Protein AF-X1LSL6-F1 (afdb_monomer)

Radius of gyration: 48.33 Å; Cα contacts (8 Å, |Δi|>4): 139; chains: 1; bounding box: 94×42×133 Å

Nearest PDB structures (foldseek):
  2zqk-assembly1_N  TM=4.247E-01  e=2.777E+00  Escherichia coli O157:H7
  8eay-assembly1_A  TM=2.904E-01  e=9.750E+00  Human metapneumovirus A

Mean predicted aligned error: 18.07 Å

Secondary structure (DSSP, 8-state):
----------TT-TTT------TTEEEEE-TTS-EEEEEEEHHHHHHHHHHHHHS-S-TT-TTT------TTEEEEE-TTS-EEEEEEEHHHHHHHHHHHHHHTT-GGGSSSSS-TTS---SS----EEEEESSSPPPPP-SSS-EEEEE---

Solvent-accessible surface area (backbone atoms only — not comparable to full-atom values): 9951 Å² total; per-residue (Å²): 134,86,80,73,75,77,77,70,89,46,93,83,42,64,85,85,59,76,54,81,68,48,90,61,44,38,74,36,65,46,100,85,66,47,62,38,70,35,97,51,34,47,66,55,53,52,48,50,53,49,50,62,58,63,59,45,96,52,79,72,37,72,90,78,33,87,38,71,62,50,92,70,43,45,75,43,61,45,100,84,68,44,62,25,50,60,83,42,39,57,64,55,56,52,51,52,52,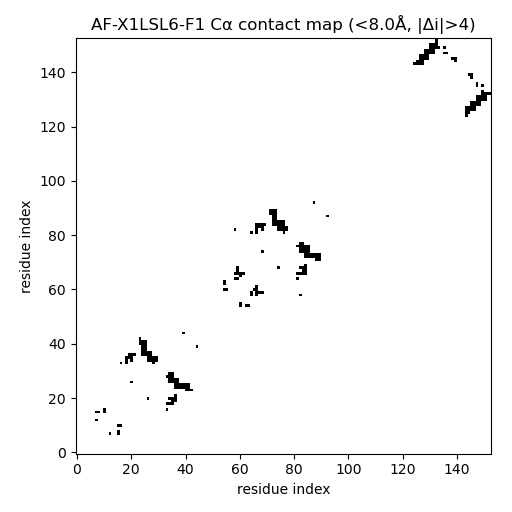52,50,53,61,50,60,77,60,56,48,79,79,63,73,72,71,67,59,80,81,68,63,92,65,94,57,90,80,69,66,52,76,46,79,45,73,71,80,79,74,82,78,68,89,58,97,49,59,71,47,73,51,74,48,80,134

Structure (mmCIF, N/CA/C/O backbone):
data_AF-X1LSL6-F1
#
_entry.id   AF-X1LSL6-F1
#
loop_
_atom_site.group_PDB
_atom_site.id
_atom_site.type_symbol
_atom_site.label_atom_id
_atom_site.label_alt_id
_atom_site.label_comp_id
_atom_site.label_asym_id
_atom_sit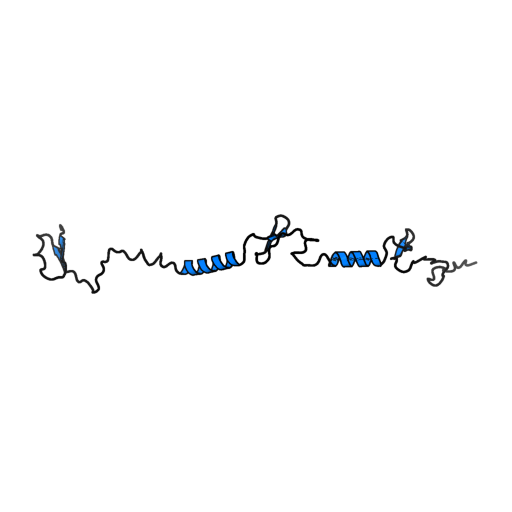e.label_entity_id
_atom_site.label_seq_id
_atom_site.pdbx_PDB_ins_code
_atom_site.Cartn_x
_atom_site.Cartn_y
_atom_site.Cartn_z
_atom_site.occupancy
_atom_site.B_iso_or_equiv
_atom_site.auth_seq_id
_atom_site.auth_comp_id
_atom_site.auth_asym_id
_atom_site.auth_atom_id
_atom_site.pdbx_PDB_model_num
ATOM 1 N N . LEU A 1 1 ? 52.550 36.319 -54.182 1.00 47.53 1 LEU A N 1
ATOM 2 C CA . LEU A 1 1 ? 51.568 35.265 -54.527 1.00 47.53 1 LEU A CA 1
ATOM 3 C C . LEU A 1 1 ? 50.782 34.923 -53.267 1.00 47.53 1 LEU A C 1
ATOM 5 O O . LEU A 1 1 ? 51.277 34.184 -52.427 1.00 47.53 1 LEU A O 1
ATOM 9 N N . GLN A 1 2 ? 49.612 35.541 -53.084 1.00 53.72 2 GLN A N 1
ATOM 10 C CA . GLN A 1 2 ? 48.731 35.250 -51.953 1.00 53.72 2 GLN A CA 1
ATOM 11 C C . GLN A 1 2 ? 48.105 33.874 -52.202 1.00 53.72 2 GLN A C 1
ATOM 13 O O . GLN A 1 2 ? 47.195 33.748 -53.019 1.00 53.72 2 GLN A O 1
ATOM 18 N N . LYS A 1 3 ? 48.620 32.835 -51.540 1.00 57.25 3 LYS A N 1
ATOM 19 C CA . LYS A 1 3 ? 48.007 31.505 -51.540 1.00 57.25 3 LYS A CA 1
ATOM 20 C C . LYS A 1 3 ? 46.731 31.616 -50.698 1.00 57.25 3 LYS A C 1
ATOM 22 O O . LYS A 1 3 ? 46.765 31.454 -49.482 1.00 57.25 3 LYS A O 1
ATOM 27 N N . LYS A 1 4 ? 45.622 32.031 -51.323 1.00 58.66 4 LYS A N 1
ATOM 28 C CA . LYS A 1 4 ? 44.299 31.909 -50.708 1.00 58.66 4 LYS A CA 1
ATOM 29 C C . LYS A 1 4 ? 44.101 30.417 -50.464 1.00 58.66 4 LYS A C 1
ATOM 31 O O . LYS A 1 4 ? 44.090 29.643 -51.412 1.00 58.66 4 LYS A O 1
ATOM 36 N N . HIS A 1 5 ? 44.026 30.018 -49.201 1.00 60.06 5 HIS A N 1
ATOM 37 C CA . HIS A 1 5 ? 43.425 28.738 -48.874 1.00 60.06 5 HIS A CA 1
ATOM 38 C C . HIS A 1 5 ? 41.965 28.868 -49.301 1.00 60.06 5 HIS A C 1
ATOM 40 O O . HIS A 1 5 ? 41.236 29.696 -48.745 1.00 60.06 5 HIS A O 1
ATOM 46 N N . ASP A 1 6 ? 41.567 28.136 -50.340 1.00 58.81 6 ASP A N 1
ATOM 47 C CA . ASP A 1 6 ? 40.156 27.964 -50.647 1.00 58.81 6 ASP A CA 1
ATOM 48 C C . ASP A 1 6 ? 39.531 27.395 -49.377 1.00 58.81 6 ASP A C 1
ATOM 50 O O . ASP A 1 6 ? 39.922 26.330 -48.898 1.00 58.81 6 ASP A O 1
ATOM 54 N N . ARG A 1 7 ? 38.659 28.179 -48.735 1.00 57.16 7 ARG A N 1
ATOM 55 C CA . ARG A 1 7 ? 37.951 27.739 -47.532 1.00 57.16 7 ARG A CA 1
ATOM 56 C C . ARG A 1 7 ? 37.032 26.599 -47.957 1.00 57.16 7 ARG A C 1
ATOM 58 O O . ARG A 1 7 ? 35.906 26.851 -48.367 1.00 57.16 7 ARG A O 1
ATOM 65 N N . GLN A 1 8 ? 37.537 25.374 -47.868 1.00 57.84 8 GLN A N 1
ATOM 66 C CA . GLN A 1 8 ? 36.788 24.148 -48.139 1.00 57.84 8 GLN A CA 1
ATOM 67 C C . GLN A 1 8 ? 35.761 23.842 -47.040 1.00 57.84 8 GLN A C 1
ATOM 69 O O . GLN A 1 8 ? 34.855 23.061 -47.251 1.00 57.84 8 GLN A O 1
ATOM 74 N N . HIS A 1 9 ? 35.781 24.551 -45.907 1.00 53.91 9 HIS A N 1
ATOM 75 C CA . HIS A 1 9 ? 34.784 24.403 -44.837 1.00 53.91 9 HIS A CA 1
ATOM 76 C C . HIS A 1 9 ? 33.403 25.011 -45.173 1.00 53.91 9 HIS A C 1
ATOM 78 O O . HIS A 1 9 ? 32.775 25.648 -44.326 1.00 53.91 9 HIS A O 1
ATOM 84 N N . ALA A 1 10 ? 32.938 24.878 -46.416 1.00 54.41 10 ALA A N 1
ATOM 85 C CA . ALA A 1 10 ? 31.552 25.121 -46.777 1.00 54.41 10 ALA A CA 1
ATOM 86 C C . ALA A 1 10 ? 30.794 23.793 -46.665 1.00 54.41 10 ALA A C 1
ATOM 88 O O . ALA A 1 10 ? 31.093 22.842 -47.378 1.00 54.41 10 ALA A O 1
ATOM 89 N N . ILE A 1 11 ? 29.769 23.759 -45.810 1.00 57.78 11 ILE A N 1
ATOM 90 C CA . ILE A 1 11 ? 28.927 22.580 -45.516 1.00 57.78 11 ILE A CA 1
ATOM 91 C C . ILE A 1 11 ? 28.234 22.023 -46.790 1.00 57.78 11 ILE A C 1
ATOM 93 O O . ILE A 1 11 ? 27.668 20.937 -46.788 1.00 57.78 11 ILE A O 1
ATOM 97 N N . THR A 1 12 ? 28.280 22.757 -47.906 1.00 57.25 12 THR A N 1
ATOM 98 C CA . THR A 1 12 ? 27.765 22.370 -49.227 1.00 57.25 12 THR A CA 1
ATOM 99 C C . THR A 1 12 ? 28.706 21.493 -50.061 1.00 57.25 12 THR A C 1
ATOM 101 O O . THR A 1 12 ? 28.273 20.980 -51.093 1.00 57.25 12 THR A O 1
ATOM 104 N N . ALA A 1 13 ? 29.970 21.301 -49.667 1.00 56.06 13 ALA A N 1
ATOM 105 C CA . ALA A 1 13 ? 30.874 20.388 -50.360 1.00 56.06 13 ALA A CA 1
ATOM 106 C C . ALA A 1 13 ? 30.634 18.942 -49.891 1.00 56.06 13 ALA A C 1
ATOM 108 O O . ALA A 1 13 ? 31.078 18.536 -48.822 1.00 56.06 13 ALA A O 1
ATOM 109 N N . ALA A 1 14 ? 29.967 18.135 -50.723 1.00 54.72 14 ALA A N 1
ATOM 110 C CA . ALA A 1 14 ? 29.717 16.714 -50.442 1.00 54.72 14 ALA A CA 1
ATOM 111 C C . ALA A 1 14 ? 31.005 15.881 -50.237 1.00 54.72 14 ALA A C 1
ATOM 113 O O . ALA A 1 14 ? 30.938 14.783 -49.694 1.00 54.72 14 ALA A O 1
ATOM 114 N N . ALA A 1 15 ? 32.167 16.398 -50.657 1.00 58.31 15 ALA A N 1
ATOM 115 C CA . ALA A 1 15 ? 33.472 15.767 -50.459 1.00 58.31 15 ALA A CA 1
ATOM 116 C C . ALA A 1 15 ? 33.978 15.838 -49.005 1.00 58.31 15 ALA A C 1
ATOM 118 O O . ALA A 1 15 ? 34.693 14.937 -48.580 1.00 58.31 15 ALA A O 1
ATOM 119 N N . ASP A 1 16 ? 33.577 16.860 -48.242 1.00 54.88 16 ASP A N 1
ATOM 120 C CA . ASP A 1 16 ? 34.086 17.105 -46.882 1.00 54.88 16 ASP A CA 1
ATOM 121 C C . ASP A 1 16 ? 33.142 16.562 -45.792 1.00 54.88 16 ASP A C 1
ATOM 123 O O . ASP A 1 16 ? 33.475 16.548 -44.605 1.00 54.88 16 ASP A O 1
ATOM 127 N N . HIS A 1 17 ? 31.968 16.066 -46.198 1.00 54.69 17 HIS A N 1
ATOM 128 C CA . HIS A 1 17 ? 30.948 15.485 -45.328 1.00 54.69 17 HIS A CA 1
ATOM 129 C C . HIS A 1 17 ? 30.317 14.245 -45.977 1.00 54.69 17 HIS A C 1
ATOM 131 O O . HIS A 1 17 ? 29.122 14.216 -46.267 1.00 54.69 17 HIS A O 1
ATOM 137 N N . THR A 1 18 ? 31.107 13.192 -46.204 1.00 59.03 18 THR A N 1
ATOM 138 C CA . THR A 1 18 ? 30.580 11.878 -46.607 1.00 59.03 18 THR A CA 1
ATOM 139 C C . THR A 1 18 ? 30.053 11.125 -45.382 1.00 59.03 18 THR A C 1
ATOM 141 O O . THR A 1 18 ? 30.567 10.063 -45.030 1.00 59.03 18 THR A O 1
ATOM 144 N N . SER A 1 19 ? 29.075 11.684 -44.666 1.00 62.25 19 SER A N 1
ATOM 145 C CA . SER A 1 19 ? 28.428 10.922 -43.599 1.00 62.25 19 SER A CA 1
ATOM 146 C C . SER A 1 19 ? 27.569 9.837 -44.245 1.00 62.25 19 SER A C 1
ATOM 148 O O . SER A 1 19 ? 26.642 10.107 -45.007 1.00 62.25 19 SER A O 1
ATOM 150 N N . THR A 1 20 ? 27.885 8.577 -43.961 1.00 65.44 20 THR A N 1
ATOM 151 C CA . THR A 1 20 ? 27.133 7.405 -44.433 1.00 65.44 20 THR A CA 1
ATOM 152 C C . THR A 1 20 ? 25.860 7.193 -43.618 1.00 65.44 20 THR A C 1
ATOM 154 O O . THR A 1 20 ? 25.494 6.053 -43.369 1.00 65.44 20 THR A O 1
ATOM 157 N N . ALA A 1 21 ? 25.224 8.285 -43.180 1.00 70.75 21 ALA A N 1
ATOM 158 C CA . ALA A 1 21 ? 24.139 8.284 -42.212 1.00 70.75 21 ALA A CA 1
ATOM 159 C C . ALA A 1 21 ? 23.048 7.296 -42.626 1.00 70.75 21 ALA A C 1
ATOM 161 O O . ALA A 1 21 ? 22.304 7.520 -43.589 1.00 70.75 21 ALA A O 1
ATOM 162 N N . THR A 1 22 ? 22.962 6.190 -41.900 1.00 81.94 22 THR A N 1
ATOM 163 C CA . THR A 1 22 ? 22.001 5.145 -42.215 1.00 81.94 22 THR A CA 1
ATOM 164 C C . THR A 1 22 ? 20.639 5.561 -41.671 1.00 81.94 22 THR A C 1
ATOM 166 O O . THR A 1 22 ? 20.489 5.932 -40.506 1.00 81.94 22 THR A O 1
ATOM 169 N N . THR A 1 23 ? 19.597 5.502 -42.505 1.00 81.69 23 THR A N 1
ATOM 170 C CA . THR A 1 23 ? 18.236 5.846 -42.064 1.00 81.69 23 THR A CA 1
ATOM 171 C C . THR A 1 23 ? 17.819 4.964 -40.885 1.00 81.69 23 THR A C 1
ATOM 173 O O . THR A 1 23 ? 17.863 3.740 -40.971 1.00 81.69 23 THR A O 1
ATOM 176 N N . GLY A 1 24 ? 17.390 5.590 -39.785 1.00 81.94 24 GLY A N 1
ATOM 177 C CA . GLY A 1 24 ? 16.990 4.887 -38.564 1.00 81.94 24 GLY A CA 1
ATOM 178 C C . GLY A 1 24 ? 18.138 4.564 -37.604 1.00 81.94 24 GLY A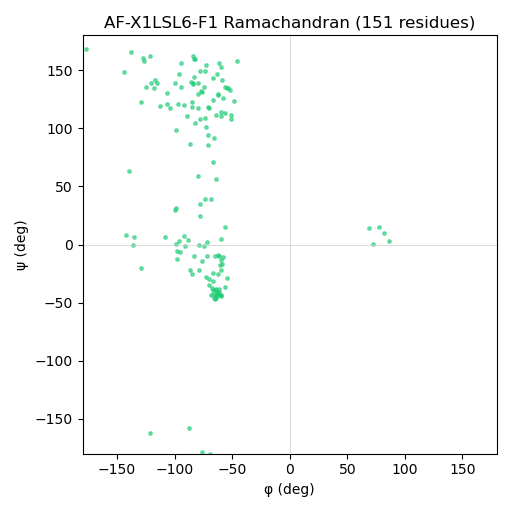 C 1
ATOM 179 O O . GLY A 1 24 ? 17.876 3.951 -36.568 1.00 81.94 24 GLY A O 1
ATOM 180 N N . GLN A 1 25 ? 19.372 4.982 -37.904 1.00 87.62 25 GLN A N 1
ATOM 181 C CA . GLN A 1 25 ? 20.466 5.062 -36.935 1.00 87.62 25 GLN A CA 1
ATOM 182 C C . GLN A 1 25 ? 20.586 6.481 -36.368 1.00 87.62 25 GLN A C 1
ATOM 184 O O . GLN A 1 25 ? 20.291 7.469 -37.043 1.00 87.62 25 GLN A O 1
ATOM 189 N N . ILE A 1 26 ? 20.991 6.577 -35.102 1.00 89.62 26 ILE A N 1
ATOM 190 C CA . ILE A 1 26 ? 21.369 7.852 -34.485 1.00 89.62 26 ILE A CA 1
ATOM 191 C C . ILE A 1 26 ? 22.776 8.203 -34.970 1.00 89.62 26 ILE A C 1
ATOM 193 O O . ILE A 1 26 ? 23.560 7.302 -35.228 1.00 89.62 26 ILE A O 1
ATOM 197 N N . LEU A 1 27 ? 23.120 9.485 -35.092 1.00 87.50 27 LEU A N 1
ATOM 198 C CA . LEU A 1 27 ? 24.480 9.907 -35.438 1.00 87.50 27 LEU A CA 1
ATOM 199 C C . LEU A 1 27 ? 25.229 10.331 -34.172 1.00 87.50 27 LEU A C 1
ATOM 201 O O . LEU A 1 27 ? 24.675 11.022 -33.317 1.00 87.50 27 LEU A O 1
ATOM 205 N N . GLN A 1 28 ? 26.499 9.954 -34.077 1.00 86.88 28 GLN A N 1
ATOM 206 C CA . GLN A 1 28 ? 27.447 10.441 -33.076 1.00 86.88 28 GLN A CA 1
ATOM 207 C C . GLN A 1 28 ? 28.640 11.100 -33.773 1.00 86.88 28 GLN A C 1
ATOM 209 O O . GLN A 1 28 ? 28.866 10.891 -34.961 1.00 86.88 28 GLN A O 1
ATOM 214 N N . ALA A 1 29 ? 29.409 11.905 -33.051 1.00 85.88 29 ALA A N 1
ATOM 215 C CA . ALA A 1 29 ? 30.651 12.451 -33.582 1.00 85.88 29 ALA A CA 1
ATOM 216 C C . ALA A 1 29 ? 31.807 11.459 -33.373 1.00 85.88 29 ALA A C 1
ATOM 218 O O . ALA A 1 29 ? 31.907 10.842 -32.310 1.00 85.88 29 ALA A O 1
ATOM 219 N N . ASP A 1 30 ? 32.689 11.320 -34.361 1.00 82.44 30 ASP A N 1
ATOM 220 C CA . ASP A 1 3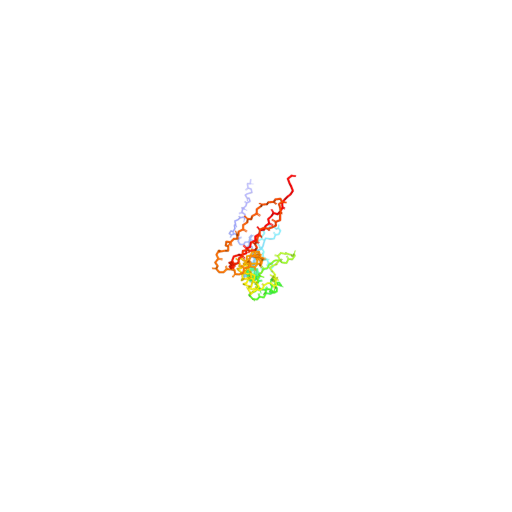0 ? 33.972 10.640 -34.191 1.00 82.44 30 ASP A CA 1
ATOM 221 C C . ASP A 1 30 ? 34.987 11.521 -33.429 1.00 82.44 30 ASP A C 1
ATOM 223 O O . ASP A 1 30 ? 34.691 12.645 -33.014 1.00 82.44 30 ASP A O 1
ATOM 227 N N . THR A 1 31 ? 36.217 11.029 -33.239 1.00 87.75 31 THR A N 1
ATOM 228 C CA . THR A 1 31 ? 37.292 11.769 -32.545 1.00 87.75 31 THR A CA 1
ATOM 229 C C . THR A 1 31 ? 37.651 13.103 -33.212 1.00 87.75 31 THR A C 1
ATOM 231 O O . THR A 1 31 ? 38.180 13.992 -32.549 1.00 87.75 31 THR A O 1
ATOM 234 N N . ASN A 1 32 ? 37.347 13.267 -34.499 1.00 80.06 32 ASN A N 1
ATOM 235 C CA . ASN A 1 32 ? 37.580 14.492 -35.260 1.00 80.06 32 ASN A CA 1
ATOM 236 C C . ASN A 1 32 ? 36.329 15.385 -35.335 1.00 80.06 32 ASN A C 1
ATOM 238 O O . ASN A 1 32 ? 36.363 16.425 -35.992 1.00 80.06 32 ASN A O 1
ATOM 242 N N . GLY A 1 33 ? 35.232 15.006 -34.673 1.00 79.81 33 GLY A N 1
ATOM 243 C CA . GLY A 1 33 ? 33.973 15.743 -34.703 1.00 79.81 33 GLY A CA 1
ATOM 244 C C . GLY A 1 33 ? 33.108 15.461 -35.935 1.00 79.81 33 GLY A C 1
ATOM 245 O O . GLY A 1 33 ? 32.130 16.178 -36.153 1.00 79.81 33 GLY A O 1
ATOM 246 N N . LEU A 1 34 ? 33.449 14.461 -36.755 1.00 76.75 34 LEU A N 1
ATOM 247 C CA . LEU A 1 34 ? 32.694 14.123 -37.961 1.00 76.75 34 LEU A CA 1
ATOM 248 C C . LEU A 1 34 ? 31.505 13.212 -37.625 1.00 76.75 34 LEU A C 1
ATOM 250 O O . LEU A 1 34 ? 31.658 12.297 -36.813 1.00 76.75 34 LEU A O 1
ATOM 254 N N . PRO A 1 35 ? 30.322 13.416 -38.238 1.00 83.06 35 PRO A N 1
ATOM 255 C CA . PRO A 1 35 ? 29.175 12.550 -37.994 1.00 83.06 35 PRO A CA 1
ATOM 256 C C . PRO A 1 35 ? 29.413 11.129 -38.520 1.00 83.06 35 PRO A C 1
ATOM 258 O O . PRO A 1 35 ? 29.653 10.932 -39.712 1.00 83.06 35 PRO A O 1
ATOM 261 N N . ILE A 1 36 ? 29.274 10.148 -37.636 1.00 84.62 36 ILE A N 1
ATOM 262 C CA . ILE A 1 36 ? 29.281 8.709 -37.916 1.00 84.62 36 ILE A CA 1
ATOM 263 C C . ILE A 1 36 ? 28.014 8.072 -37.333 1.00 84.62 36 ILE A C 1
ATOM 265 O O . ILE A 1 36 ? 27.416 8.621 -36.405 1.00 84.62 36 ILE A O 1
ATOM 269 N N . ASP A 1 37 ? 27.601 6.913 -37.845 1.00 87.69 37 ASP A N 1
ATOM 270 C CA . ASP A 1 37 ? 26.487 6.170 -37.250 1.00 87.69 37 ASP A CA 1
ATOM 271 C C . ASP A 1 37 ? 26.843 5.758 -35.811 1.00 87.69 37 ASP A C 1
ATOM 273 O O . ASP A 1 37 ? 27.904 5.193 -35.528 1.00 87.69 37 ASP A O 1
ATOM 277 N N . ALA A 1 38 ? 25.953 6.072 -34.878 1.00 86.06 38 ALA A N 1
ATOM 278 C CA . ALA A 1 38 ? 26.002 5.580 -33.518 1.00 86.06 38 ALA A CA 1
ATOM 279 C C . ALA A 1 38 ? 25.600 4.105 -33.489 1.00 86.06 38 ALA A C 1
ATOM 281 O O . ALA A 1 38 ? 24.821 3.616 -34.309 1.00 86.06 38 ALA A O 1
ATOM 282 N N . THR A 1 39 ? 26.078 3.393 -32.474 1.00 87.69 39 THR A N 1
ATOM 283 C 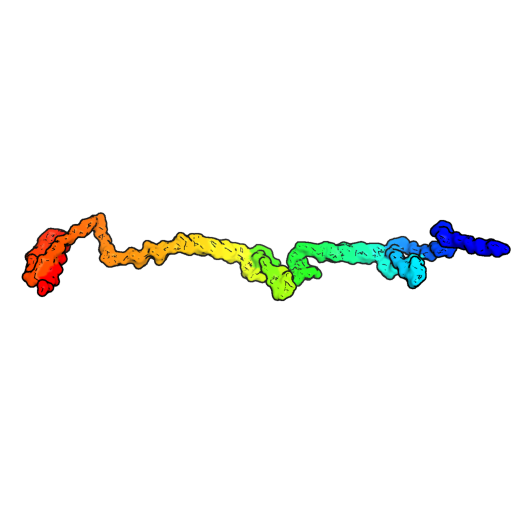CA . THR A 1 39 ? 25.762 1.971 -32.291 1.00 87.69 39 THR A CA 1
ATOM 284 C C . THR A 1 39 ? 24.263 1.724 -32.066 1.00 87.69 39 THR A C 1
ATOM 286 O O . THR A 1 39 ? 23.767 0.634 -32.345 1.00 87.69 39 THR A O 1
ATOM 289 N N . ASN A 1 40 ? 23.526 2.716 -31.552 1.00 89.12 40 ASN A N 1
ATOM 290 C CA . ASN A 1 40 ? 22.095 2.600 -31.290 1.00 89.12 40 ASN A CA 1
ATOM 291 C C . ASN A 1 40 ? 21.239 3.119 -32.458 1.00 89.12 40 ASN A C 1
ATOM 293 O O . ASN A 1 40 ? 21.448 4.204 -32.995 1.00 89.12 40 ASN A O 1
ATOM 297 N N . THR A 1 41 ? 20.204 2.354 -32.791 1.00 90.44 41 THR A N 1
ATOM 298 C CA . THR A 1 41 ? 19.141 2.722 -33.733 1.00 90.44 41 THR A CA 1
ATOM 299 C C . THR A 1 41 ? 18.063 3.577 -33.064 1.00 90.44 41 THR A C 1
ATOM 301 O O . THR A 1 41 ? 17.861 3.520 -31.847 1.00 90.44 41 THR A O 1
ATOM 304 N N . ASN A 1 42 ? 17.284 4.305 -33.865 1.00 86.88 42 ASN A N 1
ATOM 305 C CA . ASN A 1 42 ? 16.111 5.056 -33.415 1.00 86.88 42 ASN A CA 1
ATOM 306 C C . ASN A 1 42 ? 15.103 4.147 -32.703 1.00 86.88 42 ASN A C 1
ATOM 308 O O . ASN A 1 42 ? 14.499 4.555 -31.716 1.00 86.88 42 ASN A O 1
ATOM 312 N N . ALA A 1 43 ? 14.947 2.905 -33.172 1.00 89.94 43 ALA A N 1
ATOM 313 C CA . ALA A 1 43 ? 14.065 1.922 -32.551 1.00 89.94 43 ALA A CA 1
ATOM 314 C C . ALA A 1 43 ? 14.560 1.505 -31.159 1.00 89.94 43 ALA A C 1
ATOM 316 O O . ALA A 1 43 ? 13.756 1.377 -30.241 1.00 89.94 43 ALA A O 1
ATOM 317 N N . GLN A 1 44 ? 15.874 1.348 -30.972 1.00 92.94 44 GLN A N 1
ATOM 318 C CA . GLN A 1 44 ? 16.454 1.038 -29.662 1.00 92.94 44 GLN A CA 1
ATOM 319 C C . GLN A 1 44 ? 16.318 2.209 -28.688 1.00 92.94 44 GLN A C 1
ATOM 321 O O . GLN A 1 44 ? 15.932 1.992 -27.544 1.00 92.94 44 GLN A O 1
ATOM 326 N N . VAL A 1 45 ? 16.577 3.444 -29.133 1.00 90.75 45 VAL A N 1
ATOM 327 C CA . VAL A 1 45 ? 16.401 4.637 -28.285 1.00 90.75 45 VAL A CA 1
ATOM 328 C C . VAL A 1 45 ? 14.927 4.847 -27.946 1.00 90.75 45 VAL A C 1
ATOM 330 O O . VAL A 1 45 ? 14.588 5.024 -26.779 1.00 90.75 45 VAL A O 1
ATOM 333 N N . SER A 1 46 ? 14.035 4.752 -28.935 1.00 89.25 46 SER A N 1
ATOM 334 C CA . SER A 1 46 ? 12.589 4.842 -28.713 1.00 89.25 46 SER A CA 1
ATOM 335 C C . SER A 1 46 ? 12.105 3.742 -27.771 1.00 89.25 46 SER A C 1
ATOM 337 O O . SER A 1 46 ? 11.352 4.027 -26.849 1.00 89.25 46 SER A O 1
ATOM 339 N N . GLY A 1 47 ? 12.565 2.503 -27.957 1.00 90.06 47 GLY A N 1
ATOM 340 C CA . GLY A 1 47 ? 12.239 1.380 -27.083 1.00 90.06 47 GLY A CA 1
ATOM 341 C C . GLY A 1 47 ? 12.744 1.583 -25.656 1.00 90.06 47 GLY A C 1
ATOM 342 O O . GLY A 1 47 ? 12.008 1.308 -24.716 1.00 90.06 47 GLY A O 1
ATOM 343 N N . ALA A 1 48 ? 13.951 2.124 -25.477 1.00 87.94 48 ALA A N 1
ATOM 344 C CA . ALA A 1 48 ? 14.512 2.425 -24.161 1.00 87.94 48 ALA A CA 1
ATOM 345 C C . ALA A 1 48 ? 13.740 3.539 -23.437 1.00 87.94 48 ALA A C 1
ATOM 347 O O . ALA A 1 48 ? 13.443 3.402 -22.252 1.00 87.94 48 ALA A O 1
ATOM 348 N N . VAL A 1 49 ? 13.365 4.612 -24.141 1.00 89.00 49 VAL A N 1
ATOM 349 C CA . VAL A 1 49 ? 12.540 5.696 -23.579 1.00 89.00 49 VAL A CA 1
ATOM 350 C C . VAL A 1 49 ? 11.154 5.177 -23.213 1.00 89.00 49 VAL A C 1
ATOM 352 O O . VAL A 1 49 ? 10.684 5.404 -22.100 1.00 89.00 49 VAL A O 1
ATOM 355 N N . THR A 1 50 ? 10.514 4.424 -24.111 1.00 85.62 50 THR A N 1
ATOM 356 C CA . THR A 1 50 ? 9.227 3.789 -23.826 1.00 85.62 50 THR A CA 1
ATOM 357 C C . THR A 1 50 ? 9.335 2.833 -22.645 1.00 85.62 50 THR A C 1
ATOM 359 O O . THR A 1 50 ? 8.481 2.898 -21.777 1.00 85.62 50 THR A O 1
ATOM 362 N N . ALA A 1 51 ? 10.381 2.010 -22.546 1.00 81.06 51 ALA A N 1
ATOM 363 C CA . ALA A 1 51 ? 10.600 1.118 -21.407 1.00 81.06 51 ALA A CA 1
ATOM 364 C C . ALA A 1 51 ? 10.838 1.889 -20.098 1.00 81.06 51 ALA A C 1
ATOM 366 O O . ALA A 1 51 ? 10.326 1.500 -19.053 1.00 81.06 51 ALA A O 1
ATOM 367 N N . SER A 1 52 ? 11.562 3.011 -20.149 1.00 77.88 52 SER A N 1
ATOM 368 C CA . SER A 1 52 ? 11.785 3.873 -18.985 1.00 77.88 52 SER A CA 1
ATOM 369 C C . SER A 1 52 ? 10.507 4.557 -18.501 1.00 77.88 52 SER A C 1
ATOM 371 O O . SER A 1 52 ? 10.388 4.798 -17.306 1.00 77.88 52 SER A O 1
ATOM 373 N N . HIS A 1 53 ? 9.570 4.873 -19.398 1.00 70.44 53 HIS A N 1
ATOM 374 C CA . HIS A 1 53 ? 8.246 5.387 -19.033 1.00 70.44 53 HIS A CA 1
ATOM 375 C C . HIS A 1 53 ? 7.227 4.274 -18.748 1.00 70.44 53 HIS A C 1
ATOM 377 O O . HIS A 1 53 ? 6.229 4.532 -18.087 1.00 70.44 53 HIS A O 1
ATOM 383 N N . ALA A 1 54 ? 7.460 3.059 -19.258 1.00 63.97 54 ALA A N 1
ATOM 384 C CA . ALA A 1 54 ? 6.683 1.851 -18.983 1.00 63.97 54 ALA A CA 1
ATOM 385 C C . ALA A 1 54 ? 6.998 1.245 -17.610 1.00 63.97 54 ALA A C 1
ATOM 387 O O . ALA A 1 54 ? 6.192 0.455 -17.128 1.00 63.97 54 ALA A O 1
ATOM 388 N N . LYS A 1 55 ? 8.093 1.672 -16.956 1.00 61.25 55 LYS A N 1
ATOM 389 C CA . LYS A 1 55 ? 8.223 1.684 -15.486 1.00 61.25 55 LYS A CA 1
ATOM 390 C C . LYS A 1 55 ? 7.196 2.648 -14.876 1.00 61.25 55 LYS A C 1
ATOM 392 O O . LYS A 1 55 ? 7.524 3.707 -14.338 1.00 61.25 55 LYS A O 1
ATOM 397 N N . GLN A 1 56 ? 5.943 2.373 -15.209 1.00 56.94 56 GLN A N 1
ATOM 398 C CA . GLN A 1 56 ? 4.792 3.217 -15.008 1.00 56.94 56 GLN A CA 1
ATOM 399 C C . GLN A 1 56 ? 4.615 3.416 -13.516 1.00 56.94 56 GLN A C 1
ATOM 401 O O . GLN A 1 56 ? 4.843 2.517 -12.724 1.00 56.94 56 GLN A O 1
ATOM 406 N N . HIS A 1 57 ? 4.132 4.599 -13.162 1.00 56.59 57 HIS A N 1
ATOM 407 C CA . HIS A 1 57 ? 3.775 5.062 -11.820 1.00 56.59 57 HIS A CA 1
ATOM 408 C C . HIS A 1 57 ? 2.749 4.190 -11.055 1.00 56.59 57 HIS A C 1
ATOM 410 O O . HIS A 1 57 ? 2.133 4.660 -10.100 1.00 56.59 57 HIS A O 1
ATOM 416 N N . ALA A 1 58 ? 2.501 2.964 -11.502 1.00 59.03 58 ALA A N 1
ATOM 417 C CA . ALA A 1 58 ? 1.664 1.984 -10.854 1.00 59.03 58 ALA A CA 1
ATOM 418 C C . ALA A 1 58 ? 2.461 1.364 -9.696 1.00 59.03 58 ALA A C 1
ATOM 420 O O . ALA A 1 58 ? 3.410 0.612 -9.905 1.00 59.03 58 ALA A O 1
ATOM 421 N N . LEU A 1 59 ? 2.081 1.712 -8.463 1.00 64.56 59 LEU A N 1
ATOM 422 C CA . LEU A 1 59 ? 2.718 1.228 -7.227 1.00 64.56 59 LEU A CA 1
ATOM 423 C C . LEU A 1 59 ? 2.666 -0.313 -7.082 1.00 64.56 59 LEU A C 1
ATOM 425 O O . LEU A 1 59 ? 3.365 -0.866 -6.234 1.00 64.56 59 LEU A O 1
ATOM 429 N N . ASP A 1 60 ? 1.853 -0.983 -7.904 1.00 59.12 60 ASP A N 1
ATOM 430 C CA . ASP A 1 60 ? 1.592 -2.425 -7.951 1.00 59.12 60 ASP A CA 1
ATOM 431 C C . ASP A 1 60 ? 2.206 -3.139 -9.176 1.00 59.12 60 ASP A C 1
ATOM 433 O O . ASP A 1 60 ? 1.955 -4.327 -9.398 1.00 59.12 60 ASP A O 1
ATOM 437 N N . SER A 1 61 ? 3.012 -2.455 -9.997 1.00 66.25 61 SER A N 1
ATOM 438 C CA . SER A 1 61 ? 3.667 -3.103 -11.135 1.00 66.25 61 SER A CA 1
ATOM 439 C C . SER A 1 61 ? 4.810 -4.013 -10.662 1.00 66.25 61 SER A C 1
ATOM 441 O O . SER A 1 61 ? 5.895 -3.573 -10.293 1.00 66.25 61 SER A O 1
ATOM 443 N N . ALA A 1 62 ? 4.598 -5.328 -10.765 1.00 63.09 62 ALA A N 1
ATOM 444 C CA . ALA A 1 62 ? 5.593 -6.347 -10.412 1.00 63.09 62 ALA A CA 1
ATOM 445 C C . ALA A 1 62 ? 6.892 -6.291 -11.253 1.00 63.09 62 ALA A C 1
ATOM 447 O O . ALA A 1 62 ? 7.850 -7.009 -10.963 1.00 63.09 62 ALA A O 1
ATOM 448 N N . ALA A 1 63 ? 6.922 -5.490 -12.327 1.00 68.00 63 ALA A N 1
ATOM 449 C CA . ALA A 1 63 ? 8.069 -5.360 -13.224 1.00 68.00 63 ALA A CA 1
ATOM 450 C C . ALA A 1 63 ? 9.122 -4.346 -12.736 1.00 68.00 63 ALA A C 1
ATOM 452 O O . ALA A 1 63 ? 10.292 -4.457 -13.106 1.00 68.00 63 ALA A O 1
ATOM 453 N N . ASP A 1 64 ? 8.727 -3.358 -11.935 1.00 59.25 64 ASP A N 1
ATOM 454 C CA . ASP A 1 64 ? 9.579 -2.257 -11.468 1.00 59.25 64 ASP A CA 1
ATOM 455 C C . ASP A 1 64 ? 9.540 -2.048 -9.949 1.00 59.25 64 ASP A C 1
ATOM 457 O O . ASP A 1 64 ? 10.511 -1.525 -9.396 1.00 59.25 64 ASP A O 1
ATOM 461 N N . HIS A 1 65 ? 8.506 -2.548 -9.270 1.00 62.06 65 HIS A N 1
ATOM 462 C CA . HIS A 1 65 ? 8.429 -2.629 -7.818 1.00 62.06 65 HIS A CA 1
ATOM 463 C C . HIS A 1 65 ? 8.038 -4.051 -7.405 1.00 62.06 65 HIS A C 1
ATOM 465 O O . HIS A 1 65 ? 6.993 -4.565 -7.782 1.00 62.06 65 HIS A O 1
ATOM 471 N N . THR A 1 66 ? 8.856 -4.715 -6.586 1.00 63.00 66 THR A N 1
ATOM 472 C CA . THR A 1 66 ? 8.504 -6.027 -6.009 1.00 63.00 66 THR A CA 1
ATOM 473 C C . THR A 1 66 ? 7.529 -5.895 -4.834 1.00 63.00 66 THR A C 1
ATOM 475 O O . THR A 1 66 ? 7.548 -6.744 -3.944 1.00 63.00 66 THR A O 1
ATOM 478 N N . SER A 1 67 ? 6.746 -4.810 -4.769 1.00 64.25 67 SER A N 1
ATOM 479 C CA . SER A 1 67 ? 5.867 -4.557 -3.630 1.00 64.25 67 SER A CA 1
ATOM 480 C C . SER A 1 67 ? 4.761 -5.607 -3.582 1.00 64.25 67 SER A C 1
ATOM 482 O O . SER A 1 67 ? 4.252 -6.070 -4.605 1.00 64.25 67 SER A O 1
ATOM 484 N N . THR A 1 68 ? 4.398 -6.005 -2.371 1.00 72.88 68 THR A N 1
ATOM 485 C CA . THR A 1 68 ? 3.354 -6.999 -2.109 1.00 72.88 68 THR A CA 1
ATOM 486 C C . THR A 1 68 ? 2.031 -6.346 -1.718 1.00 72.88 68 THR A C 1
ATOM 488 O O . THR A 1 68 ? 1.263 -6.931 -0.960 1.00 72.88 68 THR A O 1
ATOM 491 N N . VAL A 1 69 ? 1.760 -5.133 -2.218 1.00 78.62 69 VAL A N 1
ATOM 492 C CA . VAL A 1 69 ? 0.587 -4.340 -1.826 1.00 78.62 69 VAL A CA 1
ATOM 493 C C . VAL A 1 69 ? -0.700 -5.101 -2.144 1.00 78.62 69 VAL A C 1
ATOM 495 O O . VAL A 1 69 ? -1.078 -5.280 -3.305 1.00 78.62 69 VAL A O 1
ATOM 498 N N . THR A 1 70 ? -1.401 -5.539 -1.101 1.00 82.38 70 THR A N 1
ATOM 499 C CA . THR A 1 70 ? -2.697 -6.200 -1.241 1.00 82.38 70 THR A CA 1
ATOM 500 C C . THR A 1 70 ? -3.786 -5.155 -1.465 1.00 82.38 70 THR A C 1
ATOM 502 O O . THR A 1 70 ? -3.830 -4.109 -0.813 1.00 82.38 70 THR A O 1
ATOM 505 N N . GLN A 1 71 ? -4.722 -5.445 -2.370 1.00 83.06 71 GLN A N 1
ATOM 506 C CA . GLN A 1 71 ? -5.883 -4.585 -2.592 1.00 83.06 71 GLN A CA 1
ATOM 507 C C . GLN A 1 71 ? -6.660 -4.370 -1.277 1.00 83.06 71 GLN A C 1
ATOM 509 O O . GLN A 1 71 ? -6.928 -5.323 -0.548 1.00 83.06 71 GLN A O 1
ATOM 514 N N . ASN A 1 72 ? -7.055 -3.123 -1.005 1.00 85.25 72 ASN A N 1
ATOM 515 C CA . ASN A 1 72 ? -7.763 -2.680 0.207 1.00 85.25 72 ASN A CA 1
ATOM 516 C C . ASN A 1 72 ? -6.951 -2.707 1.517 1.00 85.25 72 ASN A C 1
ATOM 518 O O . ASN A 1 72 ? -7.536 -2.530 2.595 1.00 85.25 72 ASN A O 1
ATOM 522 N N . ASN A 1 73 ? -5.630 -2.846 1.436 1.00 89.19 73 ASN A N 1
ATOM 523 C CA . ASN A 1 73 ? -4.744 -2.557 2.556 1.00 89.19 73 ASN A CA 1
ATOM 524 C C . ASN A 1 73 ? -4.206 -1.127 2.478 1.00 89.19 73 ASN A C 1
ATOM 526 O O . ASN A 1 73 ? -4.185 -0.497 1.417 1.00 89.19 73 ASN A O 1
ATOM 530 N N . LEU A 1 74 ? -3.817 -0.583 3.629 1.00 88.06 74 LEU A N 1
ATOM 531 C CA . LEU A 1 74 ? -3.100 0.681 3.692 1.00 88.06 74 LEU A CA 1
ATOM 532 C C . LEU A 1 74 ? -1.655 0.438 3.243 1.00 88.06 74 LEU A C 1
ATOM 534 O O . LEU A 1 74 ? -1.022 -0.522 3.680 1.00 88.06 74 LEU A O 1
ATOM 538 N N . MET A 1 75 ? -1.137 1.323 2.395 1.00 89.06 75 MET A N 1
ATOM 539 C CA . MET A 1 75 ? 0.262 1.287 1.970 1.00 89.06 75 MET A CA 1
ATOM 540 C C . MET A 1 75 ? 1.146 2.005 2.992 1.00 89.06 75 MET A C 1
ATOM 542 O O . MET A 1 75 ? 0.789 3.094 3.454 1.00 89.06 75 MET A O 1
ATOM 546 N N . ASP A 1 76 ? 2.301 1.427 3.296 1.00 88.06 76 ASP A N 1
ATOM 547 C CA . ASP A 1 76 ? 3.415 2.094 3.965 1.00 88.06 76 ASP A CA 1
ATOM 548 C C . ASP A 1 76 ? 4.681 2.035 3.091 1.00 88.06 76 ASP A C 1
ATOM 550 O O . ASP A 1 76 ? 4.586 1.897 1.869 1.00 88.06 76 ASP A O 1
ATOM 554 N N . ALA A 1 77 ? 5.851 2.260 3.690 1.00 87.25 77 ALA A N 1
ATOM 555 C CA . ALA A 1 77 ? 7.128 2.131 3.007 1.00 87.25 77 ALA A CA 1
ATOM 556 C C . ALA A 1 77 ? 8.040 1.164 3.770 1.00 87.25 77 ALA A C 1
ATOM 558 O O . ALA A 1 77 ? 8.170 1.276 4.992 1.00 87.25 77 ALA A O 1
ATOM 559 N N . ASP A 1 78 ? 8.705 0.265 3.043 1.00 83.44 78 ASP A N 1
ATOM 560 C CA . ASP A 1 78 ? 9.669 -0.680 3.599 1.00 83.44 78 ASP A CA 1
ATOM 561 C C . ASP A 1 78 ? 10.952 0.020 4.093 1.00 83.44 78 ASP A C 1
ATOM 563 O O . ASP A 1 78 ? 11.143 1.236 3.979 1.00 83.44 78 ASP A O 1
ATOM 567 N N . ALA A 1 79 ? 11.898 -0.765 4.617 1.00 85.62 79 ALA A N 1
ATOM 568 C CA . ALA A 1 79 ? 13.187 -0.251 5.090 1.00 85.62 79 ALA A CA 1
ATOM 569 C C . ALA A 1 79 ? 14.031 0.443 3.997 1.00 85.62 79 ALA A C 1
ATOM 571 O O . ALA A 1 79 ? 14.954 1.192 4.322 1.00 85.62 79 ALA A O 1
ATOM 572 N N . ASN A 1 80 ? 13.729 0.205 2.719 1.00 81.19 80 ASN A N 1
ATOM 573 C CA . ASN A 1 80 ? 14.389 0.812 1.567 1.00 81.19 80 ASN A CA 1
ATOM 574 C C . ASN A 1 80 ? 13.593 2.000 0.993 1.00 81.19 80 ASN A C 1
ATOM 576 O O . ASN A 1 80 ? 14.035 2.610 0.018 1.00 81.19 80 ASN A O 1
ATOM 580 N N . GLY A 1 81 ? 12.445 2.344 1.587 1.00 79.75 81 GLY A N 1
ATOM 581 C CA . GLY A 1 81 ? 11.559 3.409 1.127 1.00 79.75 81 GLY A CA 1
ATOM 582 C C . GLY A 1 81 ? 10.690 3.030 -0.075 1.00 79.75 81 GLY A C 1
ATOM 583 O O . GLY A 1 81 ? 10.157 3.925 -0.733 1.00 79.75 81 GLY A O 1
ATOM 584 N N . LEU A 1 82 ? 10.567 1.739 -0.394 1.00 79.75 82 LEU A N 1
ATOM 585 C CA . LEU A 1 82 ? 9.657 1.243 -1.424 1.00 79.75 82 LEU A CA 1
ATOM 586 C C . LEU A 1 82 ? 8.249 1.086 -0.840 1.00 79.75 82 LEU A C 1
ATOM 588 O O . LEU A 1 82 ? 8.141 0.695 0.318 1.00 79.75 82 LEU A O 1
ATOM 592 N N . PRO A 1 83 ? 7.178 1.361 -1.607 1.00 83.62 83 PRO A N 1
ATOM 593 C CA . PRO A 1 83 ? 5.818 1.075 -1.163 1.00 83.62 83 PRO A CA 1
ATOM 594 C C . PRO A 1 83 ? 5.694 -0.381 -0.707 1.00 83.62 83 PRO A C 1
ATOM 596 O O . PRO A 1 83 ? 6.148 -1.274 -1.421 1.00 83.62 83 PRO A O 1
ATOM 599 N N . ASP A 1 84 ? 5.081 -0.610 0.447 1.00 85.06 84 ASP A N 1
ATOM 600 C CA . ASP A 1 84 ? 4.806 -1.940 0.992 1.00 85.06 84 ASP A CA 1
ATOM 601 C C . ASP A 1 84 ? 3.388 -1.993 1.583 1.00 85.06 84 ASP A C 1
ATOM 603 O O . ASP A 1 84 ? 2.688 -0.981 1.713 1.00 85.06 84 ASP A O 1
ATOM 607 N N . ASP A 1 85 ? 2.912 -3.206 1.841 1.00 87.94 85 ASP A N 1
ATOM 608 C CA . ASP A 1 85 ? 1.669 -3.456 2.547 1.00 87.94 85 ASP A CA 1
ATOM 609 C C . ASP A 1 85 ? 1.898 -3.307 4.053 1.00 87.94 85 ASP A C 1
ATOM 611 O O . ASP A 1 85 ? 2.606 -4.103 4.669 1.00 87.94 85 ASP A O 1
ATOM 615 N N . SER A 1 86 ? 1.216 -2.348 4.678 1.00 88.81 86 SER A N 1
ATOM 616 C CA . SER A 1 86 ? 1.311 -2.155 6.132 1.00 88.81 86 SER A CA 1
ATOM 617 C C . SER A 1 86 ? 0.767 -3.337 6.953 1.00 88.81 86 SER A C 1
ATOM 619 O O . SER A 1 86 ? 0.859 -3.343 8.183 1.00 88.81 86 SER A O 1
ATOM 621 N N . GLY A 1 87 ? 0.098 -4.302 6.308 1.00 89.75 87 GLY A N 1
ATOM 622 C CA . GLY A 1 87 ? -0.649 -5.382 6.949 1.00 89.75 87 GLY A CA 1
ATOM 623 C C . GLY A 1 87 ? -1.959 -4.917 7.593 1.00 89.75 87 GLY A C 1
ATOM 624 O O . GLY A 1 87 ? -2.684 -5.730 8.173 1.00 89.75 87 GLY A O 1
ATOM 625 N N . LEU A 1 88 ? -2.285 -3.622 7.504 1.00 91.38 88 LEU A N 1
ATOM 626 C CA . LEU A 1 88 ? -3.526 -3.044 8.003 1.00 91.38 88 LEU A CA 1
ATOM 627 C C . LEU A 1 88 ? -4.540 -2.916 6.870 1.00 91.38 88 LEU A C 1
ATOM 629 O O . LEU A 1 88 ? -4.342 -2.202 5.891 1.00 91.38 88 LEU A O 1
ATOM 633 N N . THR A 1 89 ? -5.681 -3.567 7.045 1.00 92.69 89 THR A N 1
ATOM 634 C CA . THR A 1 89 ? -6.819 -3.474 6.127 1.00 92.69 89 THR A CA 1
ATOM 635 C C . THR A 1 89 ? -7.669 -2.231 6.430 1.00 92.69 89 THR A C 1
ATOM 637 O O . THR A 1 89 ? -7.713 -1.747 7.567 1.00 92.69 89 THR A O 1
ATOM 640 N N . VAL A 1 90 ? -8.478 -1.779 5.464 1.00 89.62 90 VAL A N 1
ATOM 641 C CA . VAL A 1 90 ? -9.539 -0.769 5.704 1.00 89.62 90 VAL A CA 1
ATOM 642 C C . VAL A 1 90 ? -10.504 -1.191 6.831 1.00 89.62 90 VAL A C 1
ATOM 644 O O . VAL A 1 90 ? -11.055 -0.343 7.545 1.00 89.62 90 VAL A O 1
ATOM 647 N N . ALA A 1 91 ? -10.696 -2.499 7.035 1.00 90.88 91 ALA A N 1
ATOM 648 C CA . ALA A 1 91 ? -11.508 -3.025 8.128 1.00 90.88 91 ALA A CA 1
ATOM 649 C C . ALA A 1 91 ? -10.862 -2.766 9.499 1.00 90.88 91 ALA A C 1
ATOM 651 O O . ALA A 1 91 ? -11.574 -2.404 10.432 1.00 90.88 91 ALA A O 1
ATOM 652 N N . ASN A 1 92 ? -9.531 -2.862 9.618 1.00 92.75 92 ASN A N 1
ATOM 653 C CA . ASN A 1 92 ? -8.824 -2.527 10.858 1.00 92.75 92 ASN A CA 1
ATOM 654 C C . ASN A 1 92 ? -8.989 -1.047 11.216 1.00 92.75 92 ASN A C 1
ATOM 656 O O . ASN A 1 92 ? -9.256 -0.720 12.371 1.00 92.75 92 ASN A O 1
ATOM 660 N N . THR A 1 93 ? -8.894 -0.149 10.231 1.00 89.75 93 THR A N 1
ATOM 661 C CA . THR A 1 93 ? -9.131 1.286 10.453 1.00 89.75 93 THR A CA 1
ATOM 662 C C . THR A 1 93 ? -10.575 1.555 10.872 1.00 89.75 93 THR A C 1
ATOM 664 O O . THR A 1 93 ? -10.819 2.306 11.816 1.00 89.75 93 THR A O 1
ATOM 667 N N . SER A 1 94 ? -11.539 0.917 10.203 1.00 89.81 94 SER A N 1
ATOM 668 C CA . SER A 1 94 ? -12.966 1.071 10.510 1.00 89.81 94 SER A CA 1
ATOM 669 C C . SER A 1 94 ? -13.308 0.571 11.919 1.00 89.81 94 SER A C 1
ATOM 671 O O . SER A 1 94 ? -14.023 1.242 12.661 1.00 89.81 94 SER A O 1
ATOM 673 N N . ASP A 1 95 ? -12.742 -0.567 12.317 1.00 90.75 95 ASP A N 1
ATOM 674 C CA . ASP A 1 95 ? -12.865 -1.136 13.660 1.00 90.75 95 ASP A CA 1
ATOM 675 C C . ASP A 1 95 ? -12.232 -0.232 14.734 1.00 90.75 95 ASP A C 1
ATOM 677 O O . ASP A 1 95 ? -12.858 0.044 15.759 1.00 90.75 95 ASP A O 1
ATOM 681 N N . ALA A 1 96 ? -11.039 0.316 14.481 1.00 89.12 96 ALA A N 1
ATOM 682 C CA . ALA A 1 96 ? -10.396 1.271 15.383 1.00 89.12 96 ALA A CA 1
ATOM 683 C C . ALA A 1 96 ? -11.235 2.549 15.576 1.00 89.12 96 ALA A C 1
ATOM 685 O O . ALA A 1 96 ? -11.374 3.039 16.697 1.00 89.12 96 ALA A O 1
ATOM 686 N N . ILE A 1 97 ? -11.841 3.075 14.505 1.00 87.12 97 ILE A N 1
ATOM 687 C CA . ILE A 1 97 ? -12.742 4.236 14.571 1.00 87.12 97 ILE A CA 1
ATOM 688 C C . ILE A 1 97 ? -13.994 3.908 15.393 1.00 87.12 97 ILE A C 1
ATOM 690 O O . ILE A 1 97 ? -14.371 4.692 16.266 1.00 87.12 97 ILE A O 1
ATOM 694 N N . ALA A 1 98 ? -14.616 2.750 15.152 1.00 85.75 98 ALA A N 1
ATOM 695 C CA . ALA A 1 98 ? -15.791 2.308 15.899 1.00 85.75 98 ALA A CA 1
ATOM 696 C C . ALA A 1 98 ? -15.483 2.154 17.396 1.00 85.75 98 ALA A C 1
ATOM 698 O O . ALA A 1 98 ? -16.236 2.638 18.242 1.00 85.75 98 ALA A O 1
ATOM 699 N N . LYS A 1 99 ? -14.329 1.566 17.731 1.00 84.12 99 LYS A N 1
ATOM 700 C CA . LYS A 1 99 ? -13.851 1.446 19.114 1.00 84.12 99 LYS A CA 1
ATOM 701 C C . LYS A 1 99 ? -13.552 2.801 19.749 1.00 84.12 99 LYS A C 1
ATOM 703 O O . LYS A 1 99 ? -13.943 3.011 20.890 1.00 84.12 99 LYS A O 1
ATOM 708 N N . LYS A 1 100 ? -12.969 3.756 19.017 1.00 70.94 100 LYS A N 1
ATOM 709 C CA . LYS A 1 100 ? -12.777 5.133 19.509 1.00 70.94 100 LYS A CA 1
ATOM 710 C C . LYS A 1 100 ? -14.110 5.822 19.831 1.00 70.94 100 LYS A C 1
ATOM 712 O O . LYS A 1 100 ? -14.207 6.555 20.809 1.00 70.94 100 LYS A O 1
ATOM 717 N N . HIS A 1 101 ? -15.153 5.588 19.031 1.00 63.41 101 HIS A N 1
ATOM 718 C CA . HIS A 1 101 ? -16.499 6.093 19.330 1.00 63.41 101 HIS A CA 1
ATOM 719 C C . HIS A 1 101 ? -17.147 5.383 20.527 1.00 63.41 101 HIS A C 1
ATOM 721 O O . HIS A 1 101 ? -17.881 6.021 21.279 1.00 63.41 101 HIS A O 1
ATOM 727 N N . ALA A 1 102 ? -16.818 4.114 20.771 1.00 63.69 102 ALA A N 1
ATOM 728 C CA . ALA A 1 102 ? -17.204 3.432 22.004 1.00 63.69 102 ALA A CA 1
ATOM 729 C C . ALA A 1 102 ? -16.443 3.968 23.234 1.00 63.69 102 ALA A C 1
ATOM 731 O O . ALA A 1 102 ? -17.041 4.099 24.293 1.00 63.69 102 ALA A O 1
ATOM 732 N N . GLN A 1 103 ? -15.170 4.358 23.096 1.00 59.12 103 GLN A N 1
ATOM 733 C CA . GLN A 1 103 ? -14.341 4.884 24.197 1.00 59.12 103 GLN A CA 1
ATOM 734 C C . GLN A 1 103 ? -14.811 6.249 24.734 1.00 59.12 103 GLN A C 1
ATOM 736 O O . GLN A 1 103 ? -14.615 6.547 25.902 1.00 59.12 103 GLN A O 1
ATOM 741 N N . ASN A 1 104 ? -15.524 7.053 23.942 1.00 57.94 104 ASN A N 1
ATOM 742 C CA . ASN A 1 104 ? -16.214 8.255 24.446 1.00 57.94 104 ASN A CA 1
ATOM 743 C C . ASN A 1 104 ? -17.638 7.966 24.957 1.00 57.94 104 ASN A C 1
ATOM 745 O O . ASN A 1 104 ? -18.353 8.878 25.363 1.00 57.94 104 ASN A O 1
ATOM 749 N N . THR A 1 105 ? -18.034 6.693 24.952 1.00 54.25 105 THR A N 1
ATOM 750 C CA . THR A 1 105 ? -19.140 6.150 25.749 1.00 54.25 105 THR A CA 1
ATOM 751 C C . THR A 1 105 ? -18.571 5.472 26.999 1.00 54.25 105 THR A C 1
ATOM 753 O O . THR A 1 105 ? -19.136 4.506 27.503 1.00 54.25 105 THR A O 1
ATOM 756 N N . ASP A 1 106 ? -17.441 5.965 27.520 1.00 58.50 106 ASP A N 1
ATOM 757 C CA . ASP A 1 106 ? -16.963 5.653 28.866 1.00 58.50 106 ASP A CA 1
ATOM 758 C C . ASP A 1 106 ? -17.935 6.249 29.899 1.00 58.50 106 ASP A C 1
ATOM 760 O O . ASP A 1 106 ? -17.651 7.176 30.650 1.00 58.50 106 ASP A O 1
ATOM 764 N N . THR A 1 107 ? -19.122 5.655 29.982 1.00 55.41 107 THR A N 1
ATOM 765 C CA . THR A 1 107 ? -19.979 5.717 31.167 1.00 55.41 107 THR A CA 1
ATOM 766 C C . THR A 1 107 ? -19.388 4.860 32.296 1.00 55.41 107 THR A C 1
ATOM 768 O O . THR A 1 107 ? -19.954 4.794 33.378 1.00 55.41 107 THR A O 1
ATOM 771 N N . ALA A 1 108 ? -18.221 4.230 32.103 1.00 55.25 108 ALA A N 1
ATOM 772 C CA . ALA A 1 108 ? -17.467 3.546 33.154 1.00 55.25 108 ALA A CA 1
ATOM 773 C C . ALA A 1 108 ? -16.650 4.497 34.057 1.00 55.25 108 ALA A C 1
ATOM 775 O O . ALA A 1 108 ? -16.057 4.043 35.030 1.00 55.25 108 ALA A O 1
ATOM 776 N N . LEU A 1 109 ? -16.692 5.813 33.813 1.00 56.16 109 LEU A N 1
ATOM 777 C CA . LEU A 1 109 ? -16.483 6.829 34.857 1.00 56.16 109 LEU A CA 1
ATOM 778 C C . LEU A 1 109 ? -17.802 7.281 35.517 1.00 56.16 109 LEU A C 1
ATOM 780 O O . LEU A 1 109 ? -17.788 8.235 36.288 1.00 56.16 109 LEU A O 1
ATOM 784 N N . GLY A 1 110 ? -18.931 6.630 35.210 1.00 61.28 110 GLY A N 1
ATOM 785 C CA . GLY A 1 110 ? -20.291 7.081 35.537 1.00 61.28 110 GLY A CA 1
ATOM 786 C C . GLY A 1 110 ? -21.293 5.986 35.933 1.00 61.28 110 GLY A C 1
ATOM 787 O O . GLY A 1 110 ? -22.470 6.289 36.048 1.00 61.28 110 GLY A O 1
ATOM 788 N N . SER A 1 111 ? -20.879 4.726 36.126 1.00 55.94 111 SER A N 1
ATOM 789 C CA . SER A 1 111 ? -21.811 3.632 36.485 1.00 55.94 111 SER A CA 1
ATOM 790 C C . SER A 1 111 ? -21.315 2.716 37.613 1.00 55.94 111 SER A C 1
ATOM 792 O O . SER A 1 111 ? -21.952 1.712 37.923 1.00 55.94 111 SER A O 1
ATOM 794 N N . GLY A 1 112 ? -20.185 3.062 38.234 1.00 53.44 112 GLY A N 1
ATOM 795 C CA . GLY A 1 112 ? -19.668 2.431 39.460 1.00 53.44 112 GLY A CA 1
ATOM 796 C C . GLY A 1 112 ? -19.153 3.438 40.497 1.00 53.44 112 GLY A C 1
ATOM 797 O O . GLY A 1 112 ? -18.684 3.047 41.560 1.00 53.44 112 GLY A O 1
ATOM 798 N N . CYS A 1 113 ? -19.227 4.733 40.180 1.00 52.66 113 CYS A N 1
ATOM 799 C CA . CYS A 1 113 ? -18.974 5.857 41.083 1.00 52.66 113 CYS A CA 1
ATOM 800 C C . CYS A 1 113 ? -20.265 6.393 41.718 1.00 52.66 113 CYS A C 1
ATOM 802 O O . CYS A 1 113 ? -20.189 7.201 42.642 1.00 52.66 113 CYS A O 1
ATOM 804 N N . GLU A 1 114 ? -21.435 5.903 41.297 1.00 59.03 114 GLU A N 1
ATOM 805 C CA . GLU A 1 114 ? -22.605 5.938 42.166 1.00 59.03 114 GLU A CA 1
ATOM 806 C C . GLU A 1 114 ? -22.352 4.914 43.262 1.00 59.03 114 GLU A C 1
ATOM 808 O O . GLU A 1 114 ? -22.531 3.709 43.081 1.00 59.03 114 GLU A O 1
ATOM 813 N N . ALA A 1 115 ? -21.810 5.393 44.379 1.00 58.41 115 ALA A N 1
ATOM 814 C CA . ALA A 1 115 ? -21.691 4.595 45.576 1.00 58.41 115 ALA A CA 1
ATOM 815 C C . ALA A 1 115 ? -23.072 3.993 45.868 1.00 58.41 115 ALA A C 1
ATOM 817 O O . ALA A 1 115 ? -23.997 4.701 46.262 1.00 58.41 115 ALA A O 1
ATOM 818 N N . ALA A 1 116 ? -23.192 2.671 45.717 1.00 55.84 116 ALA A N 1
ATOM 819 C CA . ALA A 1 116 ? -24.362 1.881 46.109 1.00 55.84 116 ALA A CA 1
ATOM 820 C C . ALA A 1 116 ? -24.691 1.982 47.620 1.00 55.84 116 ALA A C 1
ATOM 822 O O . ALA A 1 116 ? -25.577 1.291 48.114 1.00 55.84 116 ALA A O 1
ATOM 823 N N . ASP A 1 117 ? -23.958 2.822 48.352 1.00 60.34 117 ASP A N 1
ATOM 824 C CA . ASP A 1 117 ? -24.149 3.163 49.757 1.00 60.34 117 ASP A CA 1
ATOM 825 C C . ASP A 1 117 ? -25.289 4.178 49.968 1.00 60.34 117 ASP A C 1
ATOM 827 O O . ASP A 1 117 ? -25.904 4.234 51.031 1.00 60.34 117 ASP A O 1
ATOM 831 N N . HIS A 1 118 ? -25.659 4.947 48.939 1.00 56.81 118 HIS A N 1
ATOM 832 C CA . HIS A 1 118 ? -26.870 5.765 48.989 1.00 56.81 118 HIS A CA 1
ATOM 833 C C . HIS A 1 118 ? -28.046 4.893 48.539 1.00 56.81 118 HIS A C 1
ATOM 835 O O . HIS A 1 118 ? -28.355 4.819 47.353 1.00 56.81 118 HIS A O 1
ATOM 841 N N . GLY A 1 119 ? -28.642 4.153 49.480 1.00 59.09 119 GLY A N 1
ATOM 842 C CA . GLY A 1 119 ? -29.733 3.209 49.212 1.00 59.09 119 GLY A CA 1
ATOM 843 C C . GLY A 1 119 ? -30.838 3.760 48.295 1.00 59.09 119 GLY A C 1
ATOM 844 O O . GLY A 1 119 ? -31.041 4.965 48.187 1.00 59.09 119 GLY A O 1
ATOM 845 N N . THR A 1 120 ? -31.583 2.855 47.652 1.00 61.31 120 THR A N 1
ATOM 846 C CA . THR A 1 120 ? -32.563 3.090 46.565 1.00 61.31 120 THR A CA 1
ATOM 847 C C . THR A 1 120 ? -33.840 3.847 46.978 1.00 61.31 120 THR A C 1
ATOM 849 O O . THR A 1 120 ? -34.951 3.480 46.586 1.00 61.31 120 THR A O 1
ATOM 852 N N . ALA A 1 121 ? -33.733 4.856 47.835 1.00 62.91 121 ALA A N 1
ATOM 853 C CA . ALA A 1 121 ? -34.867 5.610 48.336 1.00 62.91 121 ALA A CA 1
ATOM 854 C C . ALA A 1 121 ? -35.460 6.479 47.219 1.00 62.91 121 ALA A C 1
ATOM 856 O O . ALA A 1 121 ? -34.812 7.385 46.710 1.00 62.91 121 ALA A O 1
ATOM 857 N N . ALA A 1 122 ? -36.716 6.219 46.855 1.00 65.69 122 ALA A N 1
ATOM 858 C CA . ALA A 1 122 ? -37.437 6.984 45.834 1.00 65.69 122 ALA A CA 1
ATOM 859 C C . ALA A 1 122 ? -37.900 8.378 46.313 1.00 65.69 122 ALA A C 1
ATOM 861 O O . ALA A 1 122 ? -38.523 9.120 45.557 1.00 65.69 122 ALA A O 1
ATOM 862 N N . THR A 1 123 ? -37.635 8.723 47.574 1.00 64.19 123 THR A N 1
ATOM 863 C CA . THR A 1 123 ? -38.016 9.983 48.217 1.00 64.19 123 THR A CA 1
ATOM 864 C C . THR A 1 123 ? -36.917 10.422 49.172 1.00 64.19 123 THR A C 1
ATOM 866 O O . THR A 1 123 ? -36.292 9.564 49.803 1.00 64.19 123 TH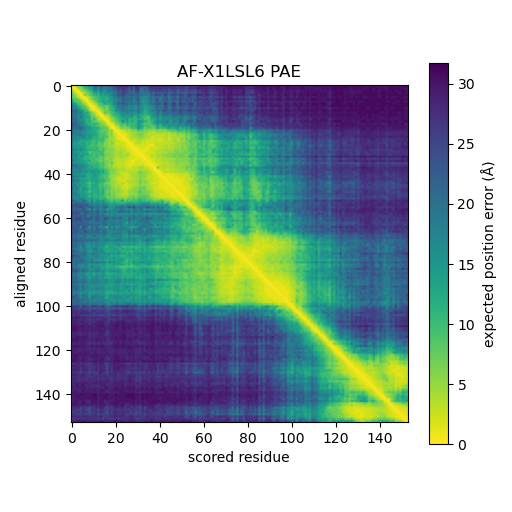R A O 1
ATOM 869 N N . ASP A 1 124 ? -36.745 11.735 49.341 1.00 71.19 124 ASP A N 1
ATOM 870 C CA . ASP A 1 124 ? -35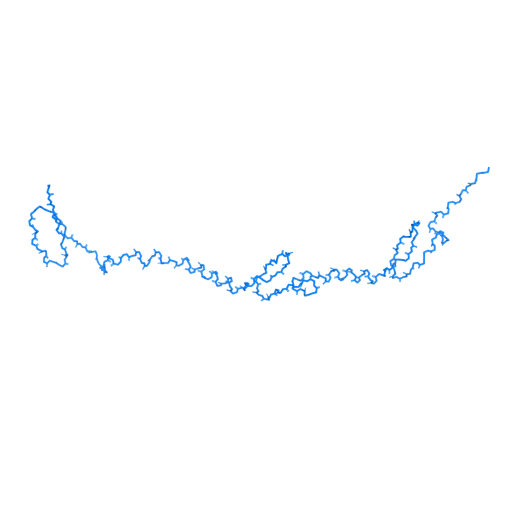.852 12.312 50.348 1.00 71.19 124 ASP A CA 1
ATOM 871 C C . ASP A 1 124 ? -36.094 11.662 51.716 1.00 71.19 124 ASP A C 1
ATOM 873 O O . ASP A 1 124 ? -37.215 11.647 52.235 1.00 71.19 124 ASP A O 1
ATOM 877 N N . GLN A 1 125 ? -35.038 11.102 52.308 1.00 70.19 125 GLN A N 1
ATOM 878 C CA . GLN A 1 125 ? -35.098 10.579 53.665 1.00 70.19 125 GLN A CA 1
ATOM 879 C C . GLN A 1 125 ? -34.746 11.697 54.637 1.00 70.19 125 GLN A C 1
ATOM 881 O O . GLN A 1 125 ? -33.603 12.140 54.728 1.00 70.19 125 GLN A O 1
ATOM 886 N N . VAL A 1 126 ? -35.737 12.148 55.395 1.00 73.62 126 VAL A N 1
ATOM 887 C CA . VAL A 1 126 ? -35.488 12.982 56.569 1.00 73.62 126 VAL A CA 1
ATOM 888 C C . VAL A 1 126 ? -34.990 12.058 57.674 1.00 73.62 126 VAL A C 1
ATOM 890 O O . VAL A 1 126 ? -35.620 11.037 57.914 1.00 73.62 126 VAL A O 1
ATOM 893 N N . ILE A 1 127 ? -33.890 12.401 58.345 1.00 77.62 127 ILE A N 1
ATOM 894 C CA . ILE A 1 127 ? -33.439 11.737 59.577 1.00 77.62 127 ILE A CA 1
ATOM 895 C C . ILE A 1 127 ? -33.488 12.732 60.729 1.00 77.62 127 ILE A C 1
ATOM 897 O O . ILE A 1 127 ? -33.109 13.894 60.575 1.00 77.62 127 ILE A O 1
ATOM 901 N N . ASN A 1 128 ? -33.942 12.284 61.899 1.00 79.00 128 ASN A N 1
ATOM 902 C CA . ASN A 1 128 ? -33.849 13.112 63.096 1.00 79.00 128 ASN A CA 1
ATOM 903 C C . ASN A 1 128 ? -32.466 12.924 63.731 1.00 79.00 128 ASN A C 1
ATOM 905 O O . ASN A 1 128 ? -32.129 11.808 64.139 1.00 79.00 128 ASN A O 1
ATOM 909 N N . VAL A 1 129 ? -31.681 14.001 63.820 1.00 87.38 129 VAL A N 1
ATOM 910 C CA . VAL A 1 129 ? -30.346 13.987 64.435 1.00 87.38 129 VAL A CA 1
ATOM 911 C C . VAL A 1 129 ? -30.406 14.692 65.783 1.00 87.38 129 VAL A C 1
ATOM 913 O O . VAL A 1 129 ? -30.775 15.860 65.872 1.00 87.38 129 VAL A O 1
ATOM 916 N N . SER A 1 130 ? -30.056 13.972 66.846 1.00 86.50 130 SER A N 1
ATOM 917 C CA . SER A 1 130 ? -30.032 14.491 68.218 1.00 86.50 130 SER A CA 1
ATOM 918 C C . SER A 1 130 ? -28.628 14.378 68.811 1.00 86.50 130 SER A C 1
ATOM 920 O O . SER A 1 130 ? -27.969 13.356 68.632 1.00 86.50 130 SER A O 1
ATOM 922 N N . TYR A 1 131 ? -28.185 15.404 69.543 1.00 90.50 131 TYR A N 1
ATOM 923 C CA . TYR A 1 131 ? -26.876 15.450 70.205 1.00 90.50 131 TYR A CA 1
ATOM 924 C C . TYR A 1 131 ? -27.048 15.528 71.723 1.00 90.50 131 TYR A C 1
ATOM 926 O O . TYR A 1 131 ? -27.931 16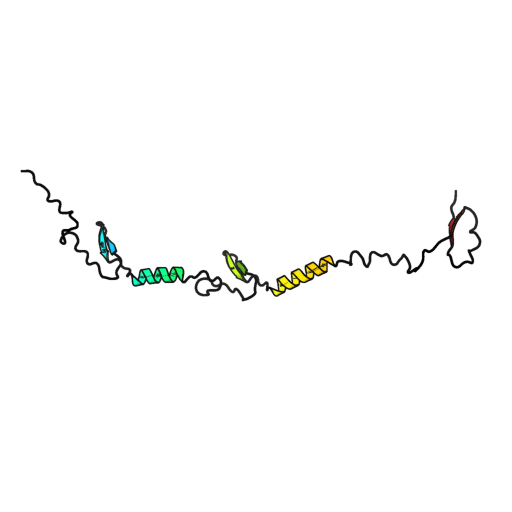.237 72.205 1.00 90.50 131 TYR A O 1
ATOM 934 N N . GLY A 1 132 ? -26.194 14.847 72.487 1.00 91.50 132 GLY A N 1
ATOM 935 C CA . GLY A 1 132 ? -26.199 14.982 73.944 1.00 91.50 132 GLY A CA 1
ATOM 936 C C . GLY A 1 132 ? -25.103 14.194 74.653 1.00 91.50 132 GLY A C 1
ATOM 937 O O . GLY A 1 132 ? -24.448 13.340 74.065 1.00 91.50 132 GLY A O 1
ATOM 938 N N . THR A 1 133 ? -24.923 14.469 75.944 1.00 91.31 133 THR A N 1
ATOM 939 C CA . THR A 1 133 ? -23.966 13.767 76.820 1.00 91.31 133 THR A CA 1
ATOM 940 C C . THR A 1 133 ? -24.618 12.657 77.658 1.00 91.31 133 THR A C 1
ATOM 942 O O . THR A 1 133 ? -23.925 11.828 78.250 1.00 91.31 133 THR A O 1
ATOM 945 N N . GLY A 1 134 ? -25.954 12.623 77.700 1.00 88.06 134 GLY A N 1
ATOM 946 C CA . GLY A 1 134 ? -26.755 11.684 78.488 1.00 88.06 134 GLY A CA 1
ATOM 947 C C . GLY A 1 134 ? -27.069 10.363 77.782 1.00 88.06 134 GLY A C 1
ATOM 948 O O . GLY A 1 134 ? -26.353 9.921 76.876 1.00 88.06 134 GLY A O 1
ATOM 949 N N . ASP A 1 135 ? -28.132 9.709 78.237 1.00 89.44 135 ASP A N 1
ATOM 950 C CA . ASP A 1 135 ? -28.676 8.515 77.592 1.00 89.44 135 ASP A CA 1
ATOM 951 C C . ASP A 1 135 ? -29.413 8.880 76.294 1.00 89.44 135 ASP A C 1
ATOM 953 O O . ASP A 1 135 ? -29.945 9.991 76.181 1.00 89.44 135 ASP A O 1
ATOM 957 N N . PRO A 1 136 ? -29.431 7.981 75.294 1.00 81.75 136 PRO A N 1
ATOM 958 C CA . PRO A 1 136 ? -30.145 8.228 74.051 1.00 81.75 136 PRO A CA 1
ATOM 959 C C . PRO A 1 136 ? -31.641 8.474 74.312 1.00 81.75 136 PRO A C 1
ATOM 961 O O . PRO A 1 136 ? -32.236 7.804 75.162 1.00 81.75 136 PRO A O 1
ATOM 964 N N . PRO A 1 137 ? -32.277 9.403 73.575 1.00 79.19 137 PRO A N 1
ATOM 965 C CA . PRO A 1 137 ? -33.719 9.594 73.649 1.00 79.19 137 PRO A CA 1
ATOM 966 C C . PRO A 1 137 ? -34.458 8.322 73.210 1.00 79.19 137 PRO A C 1
ATOM 968 O O . PRO A 1 137 ? -33.922 7.499 72.464 1.00 79.19 137 PRO A O 1
ATOM 971 N N . ALA A 1 138 ? -35.706 8.167 73.666 1.00 78.50 138 ALA A N 1
ATOM 972 C CA . ALA A 1 138 ? -36.553 7.052 73.254 1.00 78.50 138 ALA A CA 1
ATOM 973 C C . ALA A 1 138 ? -36.639 6.983 71.721 1.00 78.50 138 ALA A C 1
ATOM 975 O O . ALA A 1 138 ? -36.816 8.009 71.059 1.00 78.50 138 ALA A O 1
ATOM 976 N N . ALA A 1 139 ? -36.490 5.774 71.171 1.00 69.75 139 ALA A N 1
ATOM 977 C CA . ALA A 1 139 ? -36.485 5.557 69.730 1.00 69.75 139 ALA A CA 1
ATOM 978 C C . ALA A 1 139 ? -37.750 6.145 69.088 1.00 69.75 139 ALA A C 1
ATOM 980 O O . ALA A 1 139 ? -38.863 5.957 69.588 1.00 69.75 139 ALA A O 1
ATOM 981 N N . ASN A 1 140 ? -37.570 6.857 67.975 1.00 64.19 140 ASN A N 1
ATOM 982 C CA . ASN A 1 140 ? -38.682 7.384 67.197 1.00 64.19 140 ASN A CA 1
ATOM 983 C C . ASN A 1 140 ? -39.525 6.212 66.664 1.00 64.19 140 ASN A C 1
ATOM 985 O O . ASN A 1 140 ? -38.985 5.269 66.093 1.00 64.19 140 ASN A O 1
ATOM 989 N N . THR A 1 141 ? -40.842 6.260 66.861 1.00 63.19 141 THR A N 1
ATOM 990 C CA . THR A 1 141 ? -41.778 5.208 66.427 1.00 63.19 141 THR A CA 1
ATOM 991 C C . THR A 1 141 ? -42.345 5.445 65.026 1.00 63.19 141 THR A C 1
ATOM 993 O O . THR A 1 141 ? -43.134 4.639 64.535 1.00 63.19 141 THR A O 1
ATOM 996 N N . THR A 1 142 ? -41.965 6.545 64.371 1.00 59.91 142 THR A N 1
ATOM 997 C CA . THR A 1 142 ? -42.310 6.808 62.966 1.00 59.91 142 THR A CA 1
ATOM 998 C C . THR A 1 142 ? -41.328 6.114 62.015 1.00 59.91 142 THR A C 1
ATOM 1000 O O . THR A 1 142 ? -40.235 5.723 62.409 1.00 59.91 142 THR A O 1
ATOM 1003 N N . THR A 1 143 ? -41.703 5.961 60.741 1.00 59.97 143 THR A N 1
ATOM 1004 C CA . THR A 1 143 ? -40.917 5.273 59.689 1.00 59.97 143 THR A CA 1
ATOM 1005 C C . THR A 1 143 ? -39.556 5.927 59.390 1.00 59.97 143 THR A C 1
ATOM 1007 O O . THR A 1 143 ? -38.737 5.362 58.671 1.00 59.97 143 THR A O 1
ATOM 1010 N N . ILE A 1 144 ? -39.304 7.114 59.942 1.00 65.31 144 ILE A N 1
ATOM 1011 C CA . ILE A 1 144 ? -38.061 7.869 59.805 1.00 65.31 144 ILE A CA 1
ATOM 1012 C C . ILE A 1 144 ? -37.044 7.391 60.851 1.00 65.31 144 ILE A C 1
ATOM 1014 O O . ILE A 1 144 ? -37.295 7.468 62.056 1.00 65.31 144 ILE A O 1
ATOM 1018 N N . GLY A 1 145 ? -35.869 6.950 60.392 1.00 69.12 145 GLY A N 1
ATOM 1019 C CA . GLY A 1 145 ? -34.753 6.579 61.264 1.00 69.12 145 GLY A CA 1
ATOM 1020 C C . GLY A 1 145 ? -34.268 7.738 62.148 1.00 69.12 145 GLY A C 1
ATOM 1021 O O . GLY A 1 145 ? -34.385 8.916 61.800 1.00 69.12 145 GLY A O 1
ATOM 1022 N N . SER A 1 146 ? -33.705 7.406 63.310 1.00 80.81 146 SER A N 1
ATOM 1023 C CA . SER A 1 146 ? -33.117 8.375 64.244 1.00 80.81 146 SER A CA 1
ATOM 1024 C C . SER A 1 146 ? -31.625 8.119 64.436 1.00 80.81 146 SER A C 1
ATOM 1026 O O . SER A 1 146 ? -31.233 6.979 64.685 1.00 80.81 146 SER A O 1
ATOM 1028 N N . LEU A 1 147 ? -30.816 9.181 64.402 1.00 86.25 147 LEU A N 1
ATOM 1029 C CA . LEU A 1 147 ? -29.394 9.144 64.740 1.00 86.25 147 LEU A CA 1
ATOM 1030 C C . LEU A 1 147 ? -29.150 9.945 66.026 1.00 86.25 147 LEU A C 1
ATOM 1032 O O . LEU A 1 147 ? -29.400 11.150 66.073 1.00 86.25 147 LEU A O 1
ATOM 1036 N N . PHE A 1 148 ? -28.642 9.284 67.068 1.00 88.50 148 PHE A N 1
ATOM 1037 C CA . PHE A 1 148 ? -28.189 9.951 68.289 1.00 88.50 148 PHE A CA 1
ATOM 1038 C C . PHE A 1 148 ? -26.663 10.011 68.322 1.00 88.50 148 PHE A C 1
ATOM 1040 O O . PHE A 1 148 ? -25.995 8.978 68.365 1.00 88.50 148 PHE A O 1
ATOM 1047 N N . VAL A 1 149 ? -26.113 11.222 68.324 1.00 92.12 149 VAL A N 1
ATOM 1048 C CA . VAL A 1 149 ? -24.675 11.462 68.436 1.00 92.12 149 VAL A CA 1
ATOM 1049 C C . VAL A 1 149 ? -24.356 11.807 69.888 1.00 92.12 149 VAL A C 1
ATOM 1051 O O . VAL A 1 149 ? -24.533 12.945 70.334 1.00 92.12 149 VAL A O 1
ATOM 1054 N N . LYS A 1 150 ? -23.887 10.803 70.636 1.00 92.19 150 LYS A N 1
ATOM 1055 C CA . LYS A 1 150 ? -23.398 11.005 72.000 1.00 92.19 150 LYS A CA 1
ATOM 1056 C C . LYS A 1 150 ? -22.005 11.619 71.967 1.00 92.19 150 LYS A C 1
ATOM 1058 O O . LYS A 1 150 ? -21.127 11.111 71.274 1.00 92.19 150 LYS A O 1
ATOM 1063 N N . TYR A 1 151 ? -21.793 12.664 72.751 1.00 88.88 151 TYR A N 1
ATOM 1064 C CA . TYR A 1 151 ? -20.468 13.240 72.954 1.00 88.88 151 TYR A CA 1
ATOM 1065 C C . TYR A 1 151 ? -20.152 13.355 74.442 1.00 88.88 151 TYR A C 1
ATOM 1067 O O . TYR A 1 151 ? -21.043 13.334 75.290 1.00 88.88 151 TYR A O 1
ATOM 1075 N N . THR A 1 152 ? -18.868 13.476 74.748 1.00 87.62 152 THR A N 1
ATOM 1076 C CA . THR A 1 152 ? -18.380 13.892 76.063 1.00 87.62 152 THR A CA 1
ATOM 1077 C C . THR A 1 152 ? -17.872 15.317 75.892 1.00 87.62 152 THR A C 1
ATOM 1079 O O . THR A 1 152 ? -17.177 15.583 74.912 1.00 87.62 152 THR A O 1
ATOM 1082 N N . ALA A 1 153 ? -18.298 16.231 76.765 1.00 75.50 153 ALA A N 1
ATOM 1083 C CA . ALA A 1 153 ? -17.875 17.631 76.715 1.00 75.50 153 ALA A CA 1
ATOM 1084 C C . ALA A 1 153 ? -16.383 17.792 77.038 1.00 75.50 153 ALA A C 1
ATOM 1086 O O . ALA A 1 153 ? -15.871 16.979 77.845 1.00 75.50 153 ALA A O 1
#

Foldseek 3Di:
DPPPPPPPPDPPPCVVQVEPDDPQFDWDADPVGHTYGDPDGVCRVVVVVVVVCVCDPPLPPCVNAVEPADPQADWDADPVRRIYGPVHGPVNVVVVVVVVVVVVVCCVVPPPVPPCVVDPDPDDQDEAEAEEQDDDDDFDPDPHGYHYDHDDD

pLDDT: mean 74.32, std 13.59, range [47.53, 92.94]

Organism: NCBI:txid412755

Sequence (153 aa):
LQKKHDRQHAITAAADHTSTATTGQILQADTNGLPIDATNTNAQVSGAVTASHAKQHALDSAADHTSTVTQNNLMDADANGLPDDSGLTVANTSDAIAKKHAQNTDTALGSGCEAADHGTAATDQVINVSYGTGDPPAA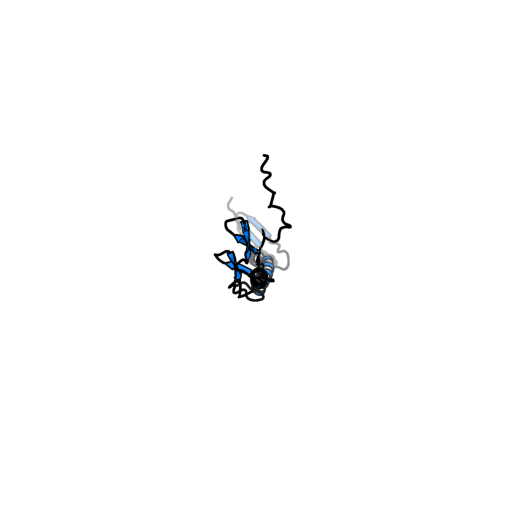NTTTIGSLFVKYTA